Protein 1K96 (pdb70)

Secondary structure (DSSP, 8-state):
--HHHHHHHHHHHHHHHHHTSSSSTTSB-HHHHHHHHHHH-HHHHH--HHHHHHHHHHH-TT-SS-B-HHHHHHHHHHHHHHHHHHTT-

Solvent-accessible surface area: 6162 Å² total; per-residue (Å²): 115,82,113,133,76,104,45,87,36,120,70,56,60,51,1,77,115,2,0,29,118,85,78,78,137,124,20,1,22,59,146,4,2,64,52,4,0,64,147,57,47,100,80,0,79,136,35,134,91,59,79,0,50,139,48,12,86,90,17,1,143,91,118,78,108,49,3,52,71,115,5,3,68,70,9,31,34,46,36,60,129,113,152,86,102,66,148,136,119

Structure (mmCIF, N/CA/C/O backbone):
data_1K96
#
_entry.id   1K96
#
_cell.length_a   45.180
_cell.length_b   39.230
_cell.length_c   48.110
_cell.angle_alpha   90.00
_cell.angle_beta   110.44
_cell.angle_gamma   90.00
#
_symmetry.space_group_name_H-M   'C 1 2 1'
#
loop_
_entity.id
_entity.type
_entity.pdbx_description
1 polymer S100A6
2 non-polymer 'CALCIUM ION'
3 non-polymer BETA-MERCAPTOETHANOL
4 water water
#
loop_
_atom_site.group_PDB
_atom_site.id
_atom_site.type_symbol
_atom_site.label_atom_id
_atom_site.label_alt_id
_atom_site.label_comp_id
_atom_site.label_asym_id
_atom_site.label_entity_id
_atom_site.label_seq_id
_atom_site.pdbx_PDB_ins_code
_atom_site.Cartn_x
_atom_site.Cartn_y
_atom_site.Cartn_z
_atom_site.occupancy
_atom_site.B_iso_or_equiv
_atom_site.auth_seq_id
_atom_site.auth_comp_id
_atom_site.auth_asym_id
_atom_site.auth_atom_id
_atom_site.pdbx_PDB_model_num
ATOM 1 N N . ALA A 1 2 ? 11.515 -11.010 3.038 1.00 25.68 2 ALA A N 1
ATOM 2 C CA . ALA A 1 2 ? 10.648 -12.218 3.010 1.00 23.63 2 ALA A CA 1
ATOM 3 C C . ALA A 1 2 ? 9.696 -12.219 4.196 1.00 23.28 2 ALA A C 1
ATOM 4 O O . ALA A 1 2 ? 8.905 -13.147 4.368 1.00 23.50 2 ALA A O 1
ATOM 6 N N . CYS A 1 3 ? 9.783 -11.177 5.016 1.00 21.70 3 CYS A N 1
ATOM 7 C CA . CYS A 1 3 ? 8.910 -11.045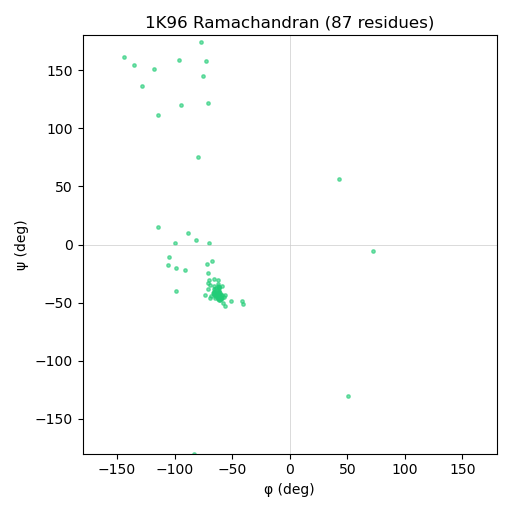 6.172 1.00 20.63 3 CYS A CA 1
ATOM 8 C C . CYS A 1 3 ? 7.519 -10.680 5.638 1.00 19.07 3 CYS A C 1
ATOM 9 O O . CYS A 1 3 ? 7.393 -10.166 4.528 1.00 17.55 3 CYS A O 1
ATOM 12 N N . PRO A 1 4 ? 6.460 -10.948 6.419 1.00 18.17 4 PRO A N 1
ATOM 13 C CA . PRO A 1 4 ? 5.062 -10.681 6.063 1.00 17.35 4 PRO A CA 1
ATOM 14 C C . PRO A 1 4 ? 4.707 -9.382 5.335 1.00 17.18 4 PRO A C 1
ATOM 15 O O . PRO A 1 4 ? 4.027 -9.415 4.308 1.00 16.86 4 PRO A O 1
ATOM 19 N N . LEU A 1 5 ? 5.147 -8.244 5.858 1.00 15.99 5 LEU A N 1
ATOM 20 C CA . LEU A 1 5 ? 4.828 -6.977 5.209 1.00 16.59 5 LEU A CA 1
ATOM 21 C C . LEU A 1 5 ? 5.604 -6.844 3.902 1.00 16.16 5 LEU A C 1
ATOM 22 O O . LEU A 1 5 ? 5.115 -6.269 2.933 1.00 14.23 5 LEU A O 1
ATOM 27 N N . ASP A 1 6 ? 6.811 -7.393 3.865 1.00 16.10 6 ASP A N 1
ATOM 28 C CA . ASP A 1 6 ? 7.611 -7.318 2.649 1.00 16.66 6 ASP A CA 1
ATOM 29 C C . ASP A 1 6 ? 6.938 -8.114 1.535 1.00 16.36 6 ASP A C 1
ATOM 30 O O . ASP A 1 6 ? 6.942 -7.702 0.373 1.00 14.94 6 ASP A O 1
ATOM 35 N N . GLN A 1 7 ? 6.353 -9.254 1.895 1.00 15.12 7 GLN A N 1
ATOM 36 C CA . GLN A 1 7 ? 5.682 -10.094 0.915 1.00 17.12 7 GLN A CA 1
ATOM 37 C C . GLN A 1 7 ? 4.446 -9.401 0.352 1.00 15.09 7 GLN A C 1
ATOM 38 O O . GLN A 1 7 ? 4.189 -9.461 -0.849 1.00 14.55 7 GLN A O 1
ATOM 44 N N . ALA A 1 8 ? 3.686 -8.737 1.222 1.00 14.03 8 ALA A N 1
ATOM 45 C CA . ALA A 1 8 ? 2.489 -8.020 0.798 1.00 14.29 8 ALA A CA 1
ATOM 46 C C . ALA A 1 8 ? 2.906 -6.921 -0.176 1.00 12.18 8 ALA A C 1
ATOM 47 O O . ALA A 1 8 ? 2.299 -6.750 -1.234 1.00 11.98 8 ALA A O 1
ATOM 49 N N . ILE A 1 9 ? 3.941 -6.175 0.190 1.00 12.54 9 ILE A N 1
ATOM 50 C CA . ILE A 1 9 ? 4.447 -5.106 -0.664 1.00 12.78 9 ILE A CA 1
ATOM 51 C C . ILE A 1 9 ? 4.952 -5.693 -1.978 1.00 12.38 9 ILE A C 1
ATOM 52 O O . ILE A 1 9 ? 4.749 -5.116 -3.046 1.00 12.3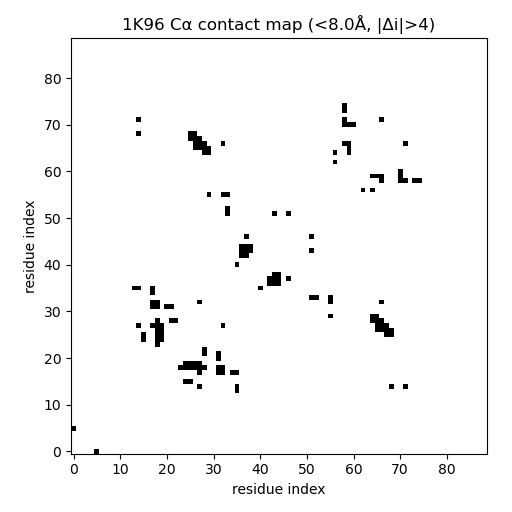2 9 ILE A O 1
ATOM 59 N N . GLY A 1 10 ? 5.609 -6.847 -1.897 1.00 12.16 10 GLY A N 1
ATOM 60 C CA . GLY A 1 10 ? 6.120 -7.489 -3.092 1.00 12.21 10 GLY A CA 1
ATOM 61 C C . GLY A 1 10 ? 5.010 -7.847 -4.064 1.00 12.62 10 GLY A C 1
ATOM 62 O O . GLY A 1 10 ? 5.189 -7.753 -5.277 1.00 11.27 10 GLY A O 1
ATOM 63 N N . LEU A 1 11 ? 3.863 -8.260 -3.529 1.00 11.85 11 LEU A N 1
ATOM 64 C CA . LEU A 1 11 ? 2.713 -8.623 -4.355 1.00 12.53 11 LEU A CA 1
ATOM 65 C C . LEU A 1 11 ? 2.206 -7.388 -5.095 1.00 13.08 11 LEU A C 1
ATOM 66 O O . LEU A 1 11 ? 1.903 -7.449 -6.287 1.00 13.51 11 LEU A O 1
ATOM 71 N N . LEU A 1 12 ? 2.115 -6.269 -4.378 1.00 11.93 12 LEU A N 1
ATOM 72 C CA . LEU A 1 12 ? 1.652 -5.009 -4.963 1.00 14.16 12 LEU A CA 1
ATOM 73 C C . LEU A 1 12 ? 2.556 -4.601 -6.120 1.00 11.34 12 LEU A C 1
ATOM 74 O O . LEU A 1 12 ? 2.089 -4.166 -7.178 1.00 11.84 12 LEU A O 1
ATOM 79 N N . VAL A 1 13 ? 3.860 -4.745 -5.915 1.00 10.42 13 VAL A N 1
ATOM 80 C CA . VAL A 1 13 ? 4.830 -4.381 -6.933 1.00 11.04 13 VAL A CA 1
ATOM 81 C C . VAL A 1 13 ? 4.757 -5.316 -8.134 1.00 10.81 13 VAL A C 1
ATOM 82 O O . VAL A 1 13 ? 4.770 -4.861 -9.276 1.00 10.50 13 VAL A O 1
ATOM 86 N N . ALA A 1 14 ? 4.656 -6.618 -7.880 1.00 11.52 14 ALA A N 1
ATOM 87 C CA . ALA A 1 14 ? 4.581 -7.593 -8.962 1.00 11.60 14 ALA A CA 1
ATOM 88 C C . ALA A 1 14 ? 3.348 -7.378 -9.846 1.00 11.90 14 ALA A C 1
ATOM 89 O O . ALA A 1 14 ? 3.434 -7.489 -11.070 1.00 12.25 14 ALA A O 1
ATOM 91 N N . ILE A 1 15 ? 2.208 -7.067 -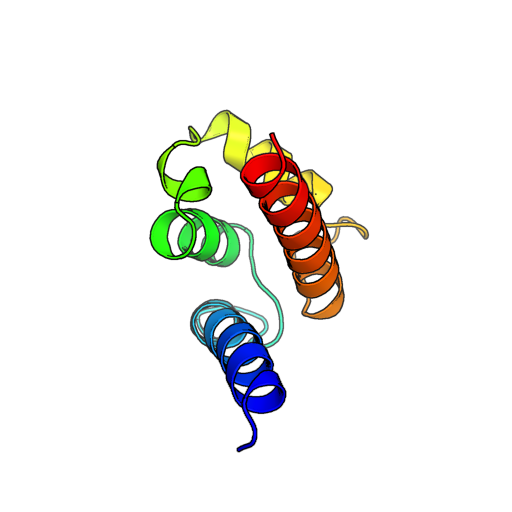9.232 1.00 12.32 15 ILE A N 1
ATOM 92 C CA . ILE A 1 15 ? 0.979 -6.841 -9.993 1.00 11.86 15 ILE A CA 1
ATOM 93 C C . ILE A 1 15 ? 1.132 -5.637 -10.925 1.00 11.46 15 ILE A C 1
ATOM 94 O O . ILE A 1 15 ? 0.701 -5.679 -12.077 1.00 11.06 15 ILE A O 1
ATOM 99 N N . PHE A 1 16 ? 1.747 -4.565 -10.431 1.00 9.88 16 PHE A N 1
ATOM 100 C CA . PHE A 1 16 ? 1.960 -3.381 -11.257 1.00 9.16 16 PHE A CA 1
ATOM 101 C C . PHE A 1 16 ? 2.721 -3.727 -12.538 1.00 9.57 16 PHE A C 1
ATOM 102 O O . PHE A 1 16 ? 2.276 -3.410 -13.641 1.00 10.22 16 PHE A O 1
ATOM 110 N N . HIS A 1 17 ? 3.861 -4.394 -12.385 1.00 9.81 17 HIS A N 1
ATOM 111 C CA . HIS A 1 17 ? 4.702 -4.729 -13.524 1.00 9.59 17 HIS A CA 1
ATOM 112 C C . HIS A 1 17 ? 4.142 -5.792 -14.441 1.00 10.37 17 HIS A C 1
ATOM 113 O O . HIS A 1 17 ? 4.488 -5.840 -15.620 1.00 12.23 17 HIS A O 1
ATOM 120 N N . LYS A 1 18 ? 3.268 -6.632 -13.903 1.00 9.93 18 LYS A N 1
ATOM 121 C CA . LYS A 1 18 ? 2.624 -7.670 -14.695 1.00 11.05 18 LYS A CA 1
ATOM 122 C C . LYS A 1 18 ? 1.870 -6.988 -15.834 1.00 10.48 18 LYS A C 1
ATOM 123 O O . LYS A 1 18 ? 1.801 -7.506 -16.948 1.00 12.46 18 LYS A O 1
ATOM 129 N N . TYR A 1 19 ? 1.315 -5.813 -15.551 1.00 10.86 19 TYR A N 1
ATOM 130 C CA . TYR A 1 19 ? 0.569 -5.075 -16.556 1.00 8.91 19 TYR A CA 1
ATOM 131 C C . TYR A 1 19 ? 1.351 -3.963 -17.239 1.00 10.48 19 TYR A C 1
ATOM 132 O O . TYR A 1 19 ? 1.231 -3.776 -18.448 1.00 11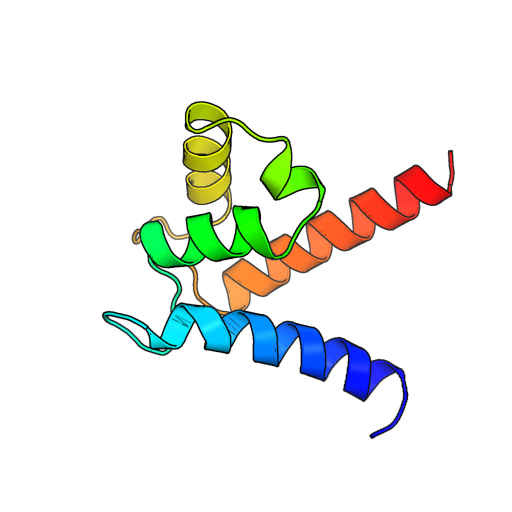.06 19 TYR A O 1
ATOM 141 N N . SER A 1 20 ? 2.157 -3.233 -16.473 1.00 10.24 20 SER A N 1
ATOM 142 C CA . SER A 1 20 ? 2.910 -2.113 -17.028 1.00 9.83 20 SER A CA 1
ATOM 143 C C . SER A 1 20 ? 3.917 -2.504 -18.100 1.00 10.54 20 SER A C 1
ATOM 144 O O . SER A 1 20 ? 4.182 -1.730 -19.021 1.00 10.44 20 SER A O 1
ATOM 147 N N . GLY A 1 21 ? 4.465 -3.708 -17.991 1.00 10.41 21 GLY A N 1
ATOM 148 C CA . GLY A 1 21 ? 5.461 -4.134 -18.957 1.00 11.32 21 GLY A CA 1
ATOM 149 C C . GLY A 1 21 ? 4.948 -4.671 -20.275 1.00 11.95 21 GLY A C 1
ATOM 150 O O . GLY A 1 21 ? 5.745 -5.093 -21.113 1.00 13.92 21 GLY A O 1
ATOM 151 N N . ARG A 1 22 ? 3.635 -4.647 -20.478 1.00 11.98 22 ARG A N 1
ATOM 152 C CA . ARG A 1 22 ? 3.049 -5.175 -21.707 1.00 13.22 22 ARG A CA 1
ATOM 153 C C . ARG A 1 22 ? 3.256 -4.310 -22.940 1.00 13.45 22 ARG A C 1
ATOM 154 O O . ARG A 1 22 ? 3.593 -4.816 -24.019 1.00 15.18 22 ARG A O 1
ATOM 162 N N . GLU A 1 23 ? 3.076 -3.006 -22.781 1.00 13.73 23 GLU A N 1
ATOM 163 C CA . GLU A 1 23 ? 3.192 -2.086 -23.903 1.00 14.52 23 GLU A CA 1
ATOM 164 C C . GLU A 1 23 ? 3.814 -0.740 -23.554 1.00 13.86 23 GLU A C 1
ATOM 165 O O . GLU A 1 23 ? 3.863 -0.344 -22.389 1.00 13.89 23 GLU A O 1
ATOM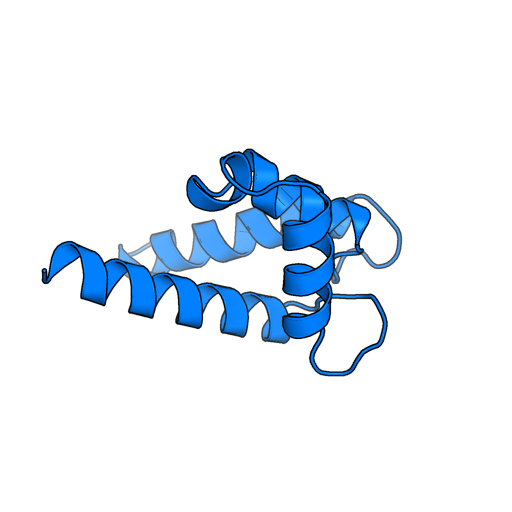 171 N N . GLY A 1 24 ? 4.282 -0.039 -24.585 1.00 13.62 24 GLY A N 1
ATOM 172 C CA . GLY A 1 24 ? 4.880 1.270 -24.398 1.00 13.60 24 GLY A CA 1
ATOM 173 C C . GLY A 1 24 ? 5.948 1.290 -23.327 1.00 13.18 24 GLY A C 1
ATOM 174 O O . GLY A 1 24 ? 6.858 0.469 -23.335 1.00 12.69 24 GLY A O 1
ATOM 175 N N . ASP A 1 25 ? 5.846 2.241 -22.408 1.00 13.28 25 ASP A N 1
ATOM 176 C CA . ASP A 1 25 ? 6.807 2.336 -21.318 1.00 12.76 25 ASP A CA 1
ATOM 177 C C . ASP A 1 25 ? 6.552 1.155 -20.380 1.00 12.38 25 ASP A C 1
ATOM 178 O O . ASP A 1 25 ? 5.447 0.995 -19.863 1.00 12.80 25 ASP A O 1
ATOM 183 N N . LYS A 1 26 ? 7.565 0.321 -20.175 1.00 11.64 26 LYS A N 1
ATOM 184 C CA . LYS A 1 26 ? 7.420 -0.832 -19.297 1.00 11.42 26 LYS A CA 1
ATOM 185 C C . LYS A 1 26 ? 7.245 -0.430 -17.838 1.00 11.89 26 LYS A C 1
ATOM 186 O O . LYS A 1 26 ? 6.848 -1.251 -17.014 1.00 12.13 26 LYS A O 1
ATOM 192 N N . HIS A 1 27 ? 7.530 0.833 -17.526 1.00 13.27 27 HIS A N 1
ATOM 193 C CA . HIS A 1 27 ? 7.411 1.329 -16.157 1.00 14.20 27 HIS A CA 1
ATOM 194 C C . HIS A 1 27 ? 6.144 2.107 -15.842 1.00 14.26 27 HIS A C 1
ATOM 195 O O . HIS A 1 27 ? 5.981 2.589 -14.724 1.00 15.47 27 HIS A O 1
ATOM 202 N N . THR A 1 28 ? 5.250 2.245 -16.814 1.00 12.20 28 THR A N 1
ATOM 203 C CA . THR A 1 28 ? 4.000 2.943 -16.554 1.00 11.82 28 THR A CA 1
ATOM 204 C C . THR A 1 28 ? 2.833 2.174 -17.147 1.00 11.30 28 THR A C 1
ATOM 205 O O . THR A 1 28 ? 2.996 1.386 -18.089 1.00 11.85 28 THR A O 1
ATOM 209 N N . LEU A 1 29 ? 1.662 2.394 -16.562 1.00 11.70 29 LEU A N 1
ATOM 210 C CA . LEU A 1 29 ? 0.434 1.751 -16.995 1.00 11.52 29 LEU A CA 1
ATOM 211 C C . LEU A 1 29 ? -0.325 2.637 -17.967 1.00 12.34 29 LEU A C 1
ATOM 212 O O . LEU A 1 29 ? -0.687 3.762 -17.634 1.00 12.77 29 LEU A O 1
ATOM 217 N N . SER A 1 30 ? -0.541 2.133 -19.175 1.00 12.73 30 SER A N 1
ATOM 218 C CA . SER A 1 30 ? -1.304 2.876 -20.167 1.00 12.69 30 SER A CA 1
ATOM 219 C C . SER A 1 30 ? -2.768 2.708 -19.761 1.00 13.59 30 SER A C 1
ATOM 220 O O . SER A 1 30 ? -3.078 1.955 -18.839 1.00 13.55 30 SER A O 1
ATOM 223 N N . LYS A 1 31 ? -3.669 3.401 -20.449 1.00 14.94 31 LYS A N 1
ATOM 224 C CA . LYS A 1 31 ? -5.091 3.278 -20.150 1.00 15.58 31 LYS A CA 1
ATOM 225 C C . LYS A 1 31 ? -5.524 1.819 -20.268 1.00 14.26 31 LYS A C 1
ATOM 226 O O . LYS A 1 31 ? -6.235 1.297 -19.412 1.00 13.88 31 LYS A O 1
ATOM 232 N N . LYS A 1 32 ? -5.081 1.168 -21.338 1.00 14.45 32 LYS A N 1
ATOM 233 C CA . LYS A 1 32 ? -5.413 -0.230 -21.585 1.00 14.66 32 LYS A CA 1
ATOM 234 C C . LYS A 1 32 ? -4.897 -1.160 -20.491 1.00 13.88 32 LYS A C 1
ATOM 235 O O . LYS A 1 32 ? -5.627 -2.022 -20.001 1.00 13.83 32 LYS A O 1
ATOM 245 N N . GLU A 1 33 ? -3.633 -0.983 -20.122 1.00 13.36 33 GLU A N 1
ATOM 246 C CA . GLU A 1 33 ? -3.013 -1.818 -19.096 1.00 12.31 33 GLU A CA 1
ATOM 247 C C . GLU A 1 33 ? -3.666 -1.598 -17.738 1.00 11.04 33 GLU A C 1
ATOM 248 O O . GLU A 1 33 ? -3.921 -2.548 -17.002 1.00 10.72 33 GLU A O 1
ATOM 254 N N . LEU A 1 34 ? -3.938 -0.339 -17.415 1.00 10.55 34 LEU A N 1
ATOM 255 C CA . LEU A 1 34 ? -4.556 0.002 -16.142 1.00 10.38 34 LEU A CA 1
ATOM 256 C C . LEU A 1 34 ? -5.976 -0.545 -16.050 1.00 11.14 34 LEU A C 1
ATOM 257 O O . LEU A 1 34 ? -6.381 -1.055 -15.009 1.00 11.55 34 LEU A O 1
ATOM 262 N N . LYS A 1 35 ? -6.729 -0.452 -17.144 1.00 10.90 35 LYS A N 1
ATOM 263 C CA . LYS A 1 35 ? -8.093 -0.953 -17.135 1.00 12.04 35 LYS A CA 1
ATOM 264 C C . LYS A 1 35 ? -8.109 -2.457 -16.888 1.00 11.75 35 LYS A C 1
ATOM 265 O O . LYS A 1 35 ? -8.932 -2.957 -16.124 1.00 12.74 35 LYS A O 1
ATOM 271 N N . GLU A 1 36 ? -7.193 -3.176 -17.533 1.00 13.11 36 GLU A N 1
ATOM 272 C CA . GLU A 1 36 ? -7.118 -4.624 -17.363 1.00 13.10 36 GLU A CA 1
ATOM 273 C C . GLU A 1 36 ? -6.755 -4.969 -15.918 1.00 11.82 36 GLU A C 1
ATOM 274 O O . GLU A 1 36 ? -7.321 -5.882 -15.326 1.00 12.73 36 GLU A O 1
ATOM 280 N N . LEU A 1 37 ? -5.808 -4.226 -15.354 1.00 12.16 37 LEU A N 1
ATOM 281 C CA . LEU A 1 37 ? -5.384 -4.457 -13.978 1.00 10.67 37 LEU A CA 1
ATOM 282 C C . LEU A 1 37 ? -6.566 -4.272 -13.033 1.00 11.61 37 LEU A C 1
ATOM 283 O O . LEU A 1 37 ? -6.813 -5.099 -12.155 1.00 11.15 37 LEU A O 1
ATOM 288 N N . ILE A 1 38 ? -7.295 -3.178 -13.219 1.00 10.11 38 ILE A N 1
ATOM 289 C CA . ILE A 1 38 ? -8.451 -2.890 -12.383 1.00 11.19 38 ILE A CA 1
ATOM 290 C C . ILE A 1 38 ? -9.522 -3.973 -12.510 1.00 12.39 38 ILE A C 1
ATOM 291 O O . ILE A 1 38 ? -10.060 -4.447 -11.510 1.00 13.40 38 ILE A O 1
ATOM 296 N N . GLN A 1 39 ? -9.820 -4.378 -13.738 1.00 14.12 39 GLN A N 1
ATOM 297 C CA . GLN A 1 39 ? -10.849 -5.387 -13.944 1.00 15.51 39 GLN A CA 1
ATOM 298 C C . GLN A 1 39 ? -10.507 -6.797 -13.476 1.00 15.67 39 GLN A C 1
ATOM 299 O O . GLN A 1 39 ? -11.379 -7.514 -12.991 1.00 16.74 39 GLN A O 1
ATOM 305 N N . LYS A 1 40 ? -9.244 -7.191 -13.601 1.00 14.54 40 LYS A N 1
ATOM 306 C CA . LYS A 1 40 ? -8.843 -8.539 -13.216 1.00 14.85 40 LYS A CA 1
ATOM 307 C C . LYS A 1 40 ? -8.205 -8.717 -11.843 1.00 15.19 40 LYS A C 1
ATOM 308 O O . LYS A 1 40 ? -8.198 -9.822 -11.303 1.00 16.04 40 LYS A O 1
ATOM 314 N N . GLU A 1 41 ? -7.679 -7.645 -11.266 1.00 13.72 41 GLU A N 1
ATOM 315 C CA . GLU A 1 41 ? -7.006 -7.767 -9.977 1.00 12.80 41 GLU A CA 1
ATOM 316 C C . GLU A 1 41 ? -7.772 -7.246 -8.763 1.00 13.13 41 GLU A C 1
ATOM 317 O O . GLU A 1 41 ? -7.368 -7.483 -7.625 1.00 13.24 41 GLU A O 1
ATOM 323 N N . LEU A 1 42 ? -8.870 -6.539 -8.998 1.00 14.23 42 LEU A N 1
ATOM 324 C CA . LEU A 1 42 ? -9.651 -5.981 -7.902 1.00 15.32 42 LEU A CA 1
ATOM 325 C C . LEU A 1 42 ? -11.120 -6.350 -8.004 1.00 15.13 42 LEU A C 1
ATOM 326 O O . LEU A 1 42 ? -11.706 -6.289 -9.083 1.00 16.74 42 LEU A O 1
ATOM 331 N N . THR A 1 43 ? -11.709 -6.723 -6.873 1.00 16.25 43 THR A N 1
ATOM 332 C CA . THR A 1 43 ? -13.121 -7.078 -6.831 1.00 18.81 43 THR A CA 1
ATOM 333 C C . THR A 1 43 ? -13.996 -5.917 -7.303 1.00 20.70 43 THR A C 1
ATOM 334 O O . THR A 1 43 ? -14.906 -6.107 -8.106 1.00 21.07 43 THR A O 1
ATOM 338 N N . ILE A 1 44 ? -13.721 -4.713 -6.810 1.00 23.19 44 ILE A N 1
ATOM 339 C CA . ILE A 1 44 ? -14.513 -3.554 -7.207 1.00 25.92 44 ILE A CA 1
ATOM 340 C C . ILE A 1 44 ? -14.320 -3.257 -8.689 1.00 26.74 44 ILE A C 1
ATOM 341 O O . ILE A 1 44 ? -15.222 -2.750 -9.356 1.00 27.15 44 ILE A O 1
ATOM 346 N N . GLY A 1 45 ? -13.141 -3.585 -9.205 1.00 26.85 45 GLY A N 1
ATOM 347 C CA . GLY A 1 45 ? -12.866 -3.345 -10.607 1.00 27.10 45 GLY A CA 1
ATOM 348 C C . GLY A 1 45 ? -13.812 -4.126 -11.494 1.00 27.37 45 GLY A C 1
ATOM 349 O O . GLY A 1 45 ? -14.254 -3.634 -12.531 1.00 25.96 45 GLY A O 1
ATOM 350 N N . SER A 1 46 ? -14.129 -5.347 -11.074 1.00 28.79 46 SER A N 1
ATOM 351 C CA . SER A 1 46 ? -15.024 -6.214 -11.829 1.00 29.23 46 SER A CA 1
ATOM 352 C C . SER A 1 46 ? -16.477 -5.749 -11.761 1.00 29.76 46 SER A C 1
ATOM 353 O O . SER A 1 46 ? -17.304 -6.163 -12.570 1.00 31.06 46 SER A O 1
ATOM 356 N N . LYS A 1 47 ? -16.783 -4.887 -10.796 1.00 29.33 47 LYS A N 1
ATOM 357 C CA . LYS A 1 47 ? -18.139 -4.372 -10.630 1.00 28.84 47 LYS A CA 1
ATOM 358 C C . LYS A 1 47 ? -18.362 -3.081 -11.411 1.00 28.26 47 LYS A C 1
ATOM 359 O O . LYS A 1 47 ? -19.497 -2.728 -11.729 1.00 29.56 47 LYS A O 1
ATOM 365 N N . LEU A 1 48 ? -17.275 -2.382 -11.721 1.00 27.16 48 LEU A N 1
ATOM 366 C CA . LEU A 1 48 ? -17.353 -1.117 -12.442 1.00 25.44 48 LEU A CA 1
ATOM 367 C C . LEU A 1 48 ? -17.650 -1.268 -13.929 1.00 26.36 48 LEU A C 1
ATOM 368 O O . LEU A 1 48 ? -17.209 -2.220 -14.572 1.00 26.34 48 LEU A O 1
ATOM 373 N N . GLN A 1 49 ? -18.400 -0.316 -14.470 1.00 26.64 49 GLN A N 1
ATOM 374 C CA . GLN A 1 49 ? -18.729 -0.330 -15.888 1.00 27.29 49 GLN A CA 1
ATOM 375 C C . GLN A 1 49 ? -17.737 0.576 -16.619 1.00 25.99 49 GLN A C 1
ATOM 376 O O . GLN A 1 49 ? -17.104 1.434 -16.001 1.00 25.26 49 GLN A O 1
ATOM 382 N N . ASP A 1 50 ? -17.587 0.373 -17.926 1.00 24.53 50 ASP A N 1
ATOM 383 C CA . ASP A 1 50 ? -16.636 1.146 -18.723 1.00 23.07 50 ASP A CA 1
ATOM 384 C C . ASP A 1 50 ? -16.545 2.637 -18.430 1.00 21.87 50 ASP A C 1
ATOM 385 O O . ASP A 1 50 ? -15.447 3.179 -18.283 1.00 20.87 50 ASP A O 1
ATOM 390 N N . ALA A 1 51 ? -17.692 3.303 -18.356 1.00 21.18 51 ALA A N 1
ATOM 391 C CA . ALA A 1 51 ? -17.724 4.736 -18.090 1.00 21.13 51 ALA A CA 1
ATOM 392 C C . A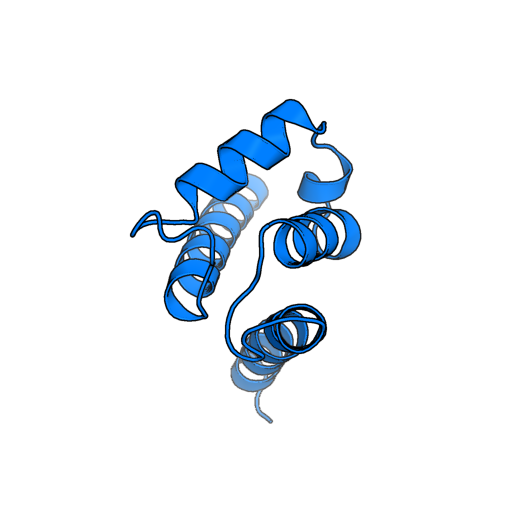LA A 1 51 ? -17.077 5.083 -16.752 1.00 19.59 51 ALA A C 1
ATOM 393 O O . ALA A 1 51 ? -16.286 6.021 -16.661 1.00 19.37 51 ALA A O 1
ATOM 395 N N . GLU A 1 52 ? -17.419 4.321 -15.718 1.00 19.44 52 GLU A N 1
ATOM 396 C CA . GLU A 1 52 ? -16.865 4.543 -14.387 1.00 19.12 52 GLU A CA 1
ATOM 397 C C . GLU A 1 52 ? -15.356 4.314 -14.357 1.00 17.92 52 GLU A C 1
ATOM 398 O O . GLU A 1 52 ? -14.623 5.071 -13.725 1.00 17.05 52 GLU A O 1
ATOM 404 N N . ILE A 1 53 ? -14.893 3.265 -15.032 1.00 17.20 53 ILE A N 1
ATOM 405 C CA . ILE A 1 53 ? -13.462 2.968 -15.061 1.00 16.14 53 ILE A CA 1
ATOM 406 C C . ILE A 1 53 ? -12.697 4.091 -15.751 1.00 15.13 53 ILE A C 1
ATOM 407 O O . ILE A 1 53 ? -11.647 4.531 -15.280 1.00 15.86 53 ILE A O 1
ATOM 412 N N . ALA A 1 54 ? -13.231 4.565 -16.871 1.00 15.84 54 ALA A N 1
ATOM 413 C CA . ALA A 1 54 ? -12.578 5.635 -17.607 1.00 16.75 54 ALA A CA 1
ATOM 414 C C . ALA A 1 54 ? -12.362 6.855 -16.717 1.00 17.63 54 ALA A C 1
ATOM 415 O O . ALA A 1 54 ? -11.293 7.461 -16.735 1.00 16.50 54 ALA A O 1
ATOM 417 N N . ARG A 1 55 ? -13.372 7.216 -15.933 1.00 18.11 55 ARG A N 1
ATOM 418 C CA . ARG A 1 55 ? -13.226 8.371 -15.057 1.00 18.65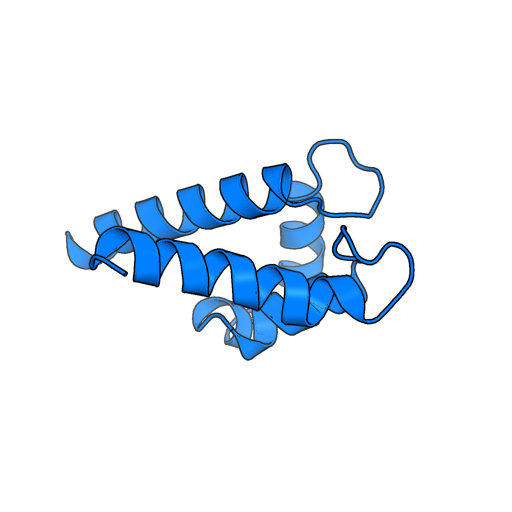 55 ARG A CA 1
ATOM 419 C C . ARG A 1 55 ? -12.269 8.092 -13.901 1.00 17.80 55 ARG A C 1
ATOM 420 O O . ARG A 1 55 ? -11.494 8.961 -13.509 1.00 18.21 55 ARG A O 1
ATOM 428 N N . LEU A 1 56 ? -12.314 6.879 -13.363 1.00 17.92 56 LEU A N 1
ATOM 429 C CA . LEU A 1 56 ? -11.415 6.514 -12.273 1.00 17.04 56 LEU A CA 1
ATOM 430 C C . LEU A 1 56 ? -9.969 6.617 -12.750 1.00 16.79 56 LEU A C 1
ATOM 431 O O . LEU A 1 56 ? -9.110 7.151 -12.048 1.00 16.84 56 LEU A O 1
ATOM 436 N N . MET A 1 57 ? -9.697 6.120 -13.953 1.00 16.25 57 MET A N 1
ATOM 437 C CA . MET A 1 57 ? -8.339 6.171 -14.473 1.00 15.99 57 MET A CA 1
ATOM 438 C C . MET A 1 57 ? -7.843 7.603 -14.646 1.00 15.94 57 MET A C 1
ATOM 439 O O . MET A 1 57 ? -6.659 7.883 -14.462 1.00 15.86 57 MET A O 1
ATOM 444 N N . GLU A 1 58 ? -8.749 8.516 -14.992 1.00 17.61 58 GLU A N 1
ATOM 445 C CA . GLU A 1 58 ? -8.368 9.915 -15.150 1.00 19.05 58 GLU A CA 1
ATOM 446 C C . GLU A 1 58 ? -7.922 10.474 -13.801 1.00 17.32 58 GLU A C 1
ATOM 447 O O . GLU A 1 58 ? -6.897 11.147 -13.706 1.00 18.21 58 GLU A O 1
ATOM 453 N N . ASP A 1 59 ? -8.703 10.189 -12.761 1.00 18.21 59 ASP A N 1
ATOM 454 C CA . ASP A 1 59 ? -8.379 10.667 -11.422 1.00 18.84 59 ASP A CA 1
ATOM 455 C C . ASP A 1 59 ? -7.048 10.110 -10.926 1.00 19.12 59 ASP A C 1
ATOM 456 O O . ASP A 1 59 ? -6.302 10.798 -10.231 1.00 20.03 59 ASP A O 1
ATOM 461 N N . LEU A 1 60 ? -6.748 8.865 -11.281 1.00 16.68 60 LEU A N 1
ATOM 462 C CA . LEU A 1 60 ? -5.493 8.258 -10.853 1.00 17.22 60 LEU A CA 1
ATOM 463 C C . LEU A 1 60 ? -4.314 8.893 -11.575 1.00 16.38 60 LEU A C 1
ATOM 464 O O . LEU A 1 60 ? -3.214 8.978 -11.035 1.00 17.15 60 LEU A O 1
ATOM 469 N N . ASP A 1 61 ? -4.552 9.342 -12.802 1.00 17.15 61 ASP A N 1
ATOM 470 C CA . ASP A 1 61 ? -3.515 9.981 -13.601 1.00 16.82 61 ASP A CA 1
ATOM 471 C C . ASP A 1 61 ? -3.360 11.428 -13.132 1.00 19.57 61 ASP A C 1
ATOM 472 O O . ASP A 1 61 ? -3.803 12.364 -13.797 1.00 20.07 61 ASP A O 1
ATOM 477 N N . ARG A 1 62 ? -2.718 11.590 -11.978 1.00 19.41 62 ARG A N 1
ATOM 478 C CA . ARG A 1 62 ? -2.510 12.896 -11.363 1.00 22.18 62 ARG A CA 1
ATOM 479 C C . ARG A 1 62 ? -1.904 13.969 -12.262 1.00 22.04 62 ARG A C 1
ATOM 480 O O . ARG A 1 62 ? -2.409 15.092 -12.310 1.00 23.61 62 ARG A O 1
ATOM 488 N N . ASN A 1 63 ? -0.823 13.642 -12.963 1.00 22.41 63 ASN A N 1
ATOM 489 C CA . ASN A 1 63 ? -0.187 14.624 -13.834 1.00 22.61 63 ASN A CA 1
ATOM 490 C C . ASN A 1 63 ? -0.774 14.645 -15.242 1.00 22.79 63 ASN A C 1
ATOM 491 O O . ASN A 1 63 ? -0.234 15.289 -16.140 1.00 24.16 63 ASN A O 1
ATOM 496 N N . LYS A 1 64 ? -1.885 13.938 -15.420 1.00 23.72 64 LYS A N 1
ATOM 497 C CA . LYS A 1 64 ? -2.580 13.875 -16.702 1.00 23.40 64 LYS A CA 1
ATOM 498 C C . LYS A 1 64 ? -1.685 13.703 -17.928 1.00 23.70 64 LYS A C 1
ATOM 499 O O . LYS A 1 64 ? -1.727 14.512 -18.860 1.00 25.70 64 LYS A O 1
ATOM 505 N N . ASP A 1 65 ? -0.879 12.646 -17.930 1.00 22.18 65 ASP A N 1
ATOM 506 C CA . ASP A 1 65 ? -0.004 12.364 -19.061 1.00 21.20 65 ASP A CA 1
ATOM 507 C C . ASP A 1 65 ? -0.449 11.058 -19.723 1.00 20.21 65 ASP A C 1
ATOM 508 O O . ASP A 1 65 ? 0.284 10.462 -20.518 1.00 20.68 65 ASP A O 1
ATOM 513 N N . GLN A 1 66 ? -1.664 10.634 -19.377 1.00 19.73 66 GLN A N 1
ATOM 514 C CA . GLN A 1 66 ? -2.294 9.421 -19.902 1.00 19.13 66 GLN A CA 1
ATOM 515 C C . GLN A 1 66 ? -1.711 8.112 -19.373 1.00 18.28 66 GLN A C 1
ATOM 516 O O . GLN A 1 66 ? -2.233 7.039 -19.663 1.00 19.52 66 GLN A O 1
ATOM 522 N N . GLU A 1 67 ? -0.636 8.205 -18.597 1.00 17.56 67 GLU A N 1
ATOM 523 C CA . GLU A 1 67 ? 0.019 7.025 -18.037 1.00 17.07 67 GLU A CA 1
ATOM 524 C C . GLU A 1 67 ? -0.037 7.073 -16.516 1.00 16.10 67 GLU A C 1
ATOM 525 O O . GLU A 1 67 ? -0.084 8.149 -15.925 1.00 16.98 67 GLU A O 1
ATOM 531 N N . VAL A 1 68 ? -0.047 5.906 -15.883 1.00 15.04 68 VAL A N 1
ATOM 532 C CA . VAL A 1 68 ? -0.050 5.849 -14.428 1.00 13.87 68 VAL A CA 1
ATOM 533 C C . VAL A 1 68 ? 1.271 5.209 -14.024 1.00 12.93 68 VAL A C 1
ATOM 534 O O . VAL A 1 68 ? 1.519 4.030 -14.300 1.00 11.83 68 VAL A O 1
ATOM 538 N N . ASN A 1 69 ? 2.142 6.002 -13.408 1.00 11.25 69 ASN A N 1
ATOM 539 C CA . ASN A 1 69 ? 3.431 5.485 -12.976 1.00 11.90 69 ASN A CA 1
ATOM 540 C C . ASN A 1 69 ? 3.278 4.787 -11.634 1.00 11.14 69 ASN A C 1
ATOM 541 O O . ASN A 1 69 ? 2.175 4.719 -11.078 1.00 10.91 69 ASN A O 1
ATOM 546 N N . PHE A 1 70 ? 4.378 4.263 -11.109 1.00 11.09 70 PHE A N 1
ATOM 547 C CA . PHE A 1 70 ? 4.294 3.546 -9.851 1.00 11.01 70 PHE A CA 1
ATOM 548 C C . PHE A 1 70 ? 3.809 4.415 -8.705 1.00 12.01 70 PHE A C 1
ATOM 549 O O . PHE A 1 70 ? 3.023 3.966 -7.881 1.00 11.08 70 PHE A O 1
ATOM 557 N N . GLN A 1 71 ? 4.269 5.662 -8.659 1.00 13.47 71 GLN A N 1
ATOM 558 C CA . GLN A 1 71 ? 3.864 6.577 -7.599 1.00 15.30 71 GLN A CA 1
ATOM 559 C C . GLN A 1 71 ? 2.349 6.799 -7.629 1.00 13.23 71 GLN A C 1
ATOM 560 O O . GLN A 1 71 ? 1.684 6.762 -6.589 1.00 13.39 71 GLN A O 1
ATOM 566 N N . GLU A 1 72 ? 1.800 7.016 -8.821 1.00 13.50 72 GLU A N 1
ATOM 567 C CA . GLU A 1 72 ? 0.364 7.231 -8.960 1.00 12.74 72 GLU A CA 1
ATOM 568 C C . GLU A 1 72 ? -0.399 5.959 -8.587 1.00 11.84 72 GLU A C 1
ATOM 569 O O . GLU A 1 72 ? -1.472 6.017 -7.998 1.00 12.22 72 GLU A O 1
ATOM 575 N N . TYR A 1 73 ? 0.176 4.809 -8.923 1.00 10.33 73 TYR A N 1
ATOM 576 C CA . TYR A 1 73 ? -0.423 3.521 -8.594 1.00 10.86 73 TYR A CA 1
ATOM 577 C C . TYR A 1 73 ? -0.446 3.336 -7.068 1.00 11.46 73 TYR A C 1
ATOM 578 O O . TYR A 1 73 ? -1.441 2.870 -6.508 1.00 10.61 73 TYR A O 1
ATOM 587 N N . VAL A 1 74 ? 0.648 3.701 -6.399 1.00 11.99 74 VAL A N 1
ATOM 588 C CA . VAL A 1 74 ? 0.720 3.570 -4.944 1.00 13.23 74 VAL A CA 1
ATOM 589 C C . VAL A 1 74 ? -0.348 4.419 -4.263 1.00 11.89 74 VAL A C 1
ATOM 590 O O . VAL A 1 74 ? -0.921 4.017 -3.247 1.00 14.13 74 VAL A O 1
ATOM 594 N N . THR A 1 75 ? -0.616 5.592 -4.822 1.00 11.64 75 THR A N 1
ATOM 595 C CA . THR A 1 75 ? -1.636 6.478 -4.272 1.00 13.03 75 THR A CA 1
ATOM 596 C C . THR A 1 75 ? -2.981 5.760 -4.360 1.00 12.42 75 THR A C 1
ATOM 597 O O . THR A 1 75 ? -3.785 5.804 -3.432 1.00 13.29 75 THR A O 1
ATOM 601 N N . PHE A 1 76 ? -3.210 5.091 -5.487 1.00 11.84 76 PHE A N 1
ATOM 602 C CA . PHE A 1 76 ? -4.438 4.334 -5.714 1.00 11.96 76 PHE A CA 1
ATOM 603 C C . PHE A 1 76 ? -4.548 3.226 -4.664 1.00 13.16 76 PHE A C 1
ATOM 604 O O . PHE A 1 76 ? -5.601 3.036 -4.058 1.00 13.03 76 PHE A O 1
ATOM 612 N N . LEU A 1 77 ? -3.452 2.505 -4.446 1.00 11.86 77 LEU A N 1
ATOM 613 C CA . LEU A 1 77 ? -3.427 1.423 -3.462 1.00 13.76 77 LEU A CA 1
ATOM 614 C C . LEU A 1 77 ? -3.734 1.944 -2.067 1.00 11.32 77 LEU A C 1
ATOM 615 O O . LEU A 1 77 ? -4.458 1.304 -1.306 1.00 12.38 77 LEU A O 1
ATOM 620 N N . GLY A 1 78 ? -3.160 3.094 -1.732 1.00 12.14 78 GLY A N 1
ATOM 621 C CA . GLY A 1 78 ? -3.389 3.680 -0.426 1.00 12.88 78 GLY A CA 1
ATOM 622 C C . GLY A 1 78 ? -4.865 3.950 -0.227 1.00 13.22 78 GLY A C 1
ATOM 623 O O . GLY A 1 78 ? -5.433 3.616 0.815 1.00 13.29 78 GLY A O 1
ATOM 624 N N . ALA A 1 79 ? -5.489 4.549 -1.234 1.00 12.58 79 ALA A N 1
ATOM 625 C CA . ALA A 1 79 ? -6.910 4.860 -1.166 1.00 12.70 79 ALA A CA 1
ATOM 626 C C . ALA A 1 79 ? -7.729 3.585 -0.986 1.00 12.54 79 ALA A C 1
ATOM 627 O O . ALA A 1 79 ? -8.666 3.548 -0.189 1.00 13.71 79 ALA A O 1
ATOM 629 N N . LEU A 1 80 ? -7.378 2.538 -1.726 1.00 12.14 80 LEU A N 1
ATOM 630 C CA . LEU A 1 80 ? -8.094 1.271 -1.628 1.00 13.04 80 LEU A CA 1
ATOM 631 C C . LEU A 1 80 ? -7.943 0.665 -0.236 1.00 12.49 80 LEU A C 1
ATOM 632 O O . LEU A 1 80 ? -8.878 0.074 0.301 1.00 14.47 80 LEU A O 1
ATOM 637 N N . ALA A 1 81 ? -6.757 0.813 0.344 1.00 11.47 81 ALA A N 1
ATOM 638 C CA . ALA A 1 81 ? -6.493 0.278 1.673 1.00 11.60 81 ALA A CA 1
ATOM 639 C C . ALA A 1 81 ? -7.334 0.999 2.725 1.00 12.14 81 ALA A C 1
ATOM 640 O O . ALA A 1 81 ? -7.856 0.367 3.643 1.00 12.13 81 ALA A O 1
ATOM 642 N N . LEU A 1 82 ? -7.463 2.316 2.588 1.00 11.51 82 LEU A N 1
ATOM 643 C CA . LEU A 1 82 ? -8.257 3.104 3.527 1.00 13.47 82 LEU A CA 1
ATOM 644 C C . LEU A 1 82 ? -9.726 2.701 3.424 1.00 14.87 82 LEU A C 1
ATOM 645 O O . LEU A 1 82 ? -10.414 2.575 4.436 1.00 14.48 82 LEU A O 1
ATOM 650 N N . ILE A 1 83 ? -10.198 2.500 2.196 1.00 14.71 83 ILE A N 1
ATOM 651 C CA . ILE A 1 83 ? -11.581 2.094 1.953 1.00 17.20 83 ILE A CA 1
ATOM 652 C C . ILE A 1 83 ? -11.824 0.728 2.590 1.00 16.78 83 ILE A C 1
ATOM 653 O O . ILE A 1 83 ? -12.830 0.513 3.267 1.00 18.05 83 ILE A O 1
ATOM 658 N N . TYR A 1 84 ? -10.883 -0.185 2.370 1.00 16.46 84 TYR A N 1
ATOM 659 C CA . TYR A 1 84 ? -10.945 -1.544 2.898 1.00 16.53 84 TYR A CA 1
ATOM 660 C C . TYR A 1 84 ? -11.043 -1.524 4.427 1.00 16.01 84 TYR A C 1
ATOM 661 O O . TYR A 1 84 ? -11.918 -2.160 5.023 1.00 15.44 84 TYR A O 1
ATOM 670 N N . ASN A 1 85 ? -10.144 -0.779 5.058 1.00 13.93 85 ASN A N 1
ATOM 671 C CA . ASN A 1 85 ? -10.121 -0.691 6.509 1.00 14.30 85 ASN A CA 1
ATOM 672 C C . ASN A 1 85 ? -11.427 -0.134 7.058 1.00 15.46 85 ASN A C 1
ATOM 673 O O . ASN A 1 85 ? -11.960 -0.636 8.049 1.00 15.13 85 ASN A O 1
ATOM 678 N N . GLU A 1 86 ? -11.937 0.908 6.411 1.00 16.44 86 GLU A N 1
ATOM 679 C CA . GLU A 1 86 ? -13.182 1.535 6.836 1.00 19.56 86 GLU A CA 1
ATOM 680 C C . GLU A 1 86 ? -14.378 0.609 6.693 1.00 20.34 86 GLU A C 1
ATOM 681 O O . GLU A 1 86 ? -15.267 0.604 7.544 1.00 21.76 86 GLU A O 1
ATOM 687 N N . ALA A 1 87 ? -14.399 -0.176 5.621 1.00 21.83 87 ALA A N 1
ATOM 688 C CA . ALA A 1 87 ? -15.502 -1.099 5.377 1.00 25.11 87 ALA A CA 1
ATOM 689 C C . ALA A 1 87 ? -15.497 -2.233 6.394 1.00 27.98 87 ALA A C 1
ATOM 690 O O . ALA A 1 87 ? -16.534 -2.574 6.959 1.00 28.27 87 ALA A O 1
ATOM 692 N N . LEU A 1 88 ? -14.323 -2.810 6.623 1.00 30.52 88 LEU A N 1
ATOM 693 C CA . LEU A 1 88 ? -14.182 -3.911 7.568 1.00 34.82 88 LEU A CA 1
ATOM 694 C C . LEU A 1 88 ? -14.379 -3.395 8.990 1.00 37.36 88 LEU A C 1
ATOM 695 O O . LEU A 1 88 ? -14.288 -4.152 9.957 1.00 38.51 88 LEU A O 1
ATOM 700 N N . LYS A 1 89 ? -14.661 -2.099 9.098 1.00 40.54 89 LYS A N 1
ATOM 701 C CA . LYS A 1 89 ? -14.873 -1.440 10.383 1.00 42.17 89 LYS A CA 1
ATOM 702 C C . LYS A 1 89 ? -16.352 -1.140 10.611 1.00 43.04 89 LYS A C 1
ATOM 703 O O . LYS A 1 89 ? -16.776 -0.883 11.738 1.00 44.13 89 LYS A O 1
ATOM 709 N N . GLY A 1 90 ? -17.132 -1.171 9.535 1.00 44.28 90 GLY A N 1
ATOM 710 C CA . GLY A 1 90 ? -18.552 -0.894 9.644 1.00 44.61 90 GLY A CA 1
ATOM 711 C C . GLY A 1 90 ? -19.419 -2.085 9.285 1.00 45.12 90 GLY A C 1
ATOM 712 O O . GLY A 1 90 ? -20.231 -2.508 10.134 1.00 45.59 90 GLY A O 1
#

Sequence (89 aa):
ACPLDQAIGLLVAIFHKYSGREGDKHTLSKKELKELIQKELTIGSKLQDAEIARLMEDLDRNKDQEVNFQEYVTFLGALALIYNEALKG

B-factor: mean 19.42, std 8.0, range [8.91, 46.35]

Nearest PDB structures (foldseek):
  1k96-assembly1_A-2  TM=1.010E+00  e=3.002E-14  Homo sapiens
  4ybh-assembly1_B-2  TM=9.702E-01  e=5.012E-13  Homo sapiens
  2m1k-assembly1_D  TM=9.646E-01  e=7.358E-13  Homo sapiens
  1k9k-assembly1_A  TM=9.532E-01  e=6.474E-13  Homo sapiens
  4p2y-assembly1_B  TM=9.737E-01  e=1.921E-12  Mus musculus

Organism: Homo sapiens (NCBI:txid9606)

CATH classification: 1.10.238.10

Radius of gyration: 13.24 Å; Cα contacts (8 Å, |Δi|>4): 75; chains: 1; bounding box: 29×27×35 Å

InterPro domains:
  IPR001751 S100/Calcium binding protein 7/8-like, conserved site [PS00303] (56-77)
  IPR002048 EF-hand domain [PS50222] (48-83)
  IPR002048 EF-hand domain [SM00054] (52-80)
  IPR011992 EF-hand domain pair [SSF47473] (1-88)
  IPR013787 S100/CaBP-9k-type, calcium binding, subdomain [PF01023] (5-42)
  IPR013787 S100/CaBP-9k-type, calcium binding, subdomain [SM01394] (5-47)
  IPR018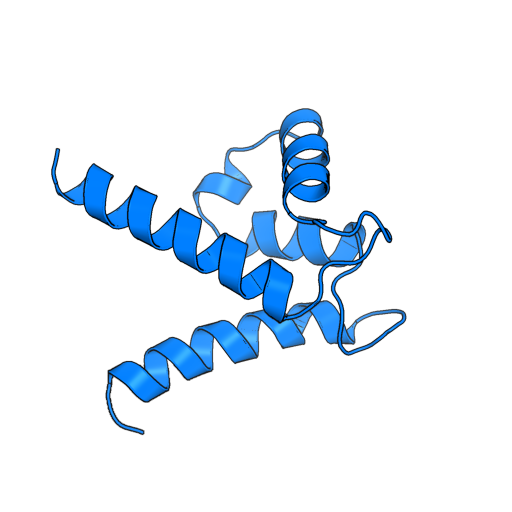247 EF-Hand 1, calcium-binding site [PS00018] (61-73)
  IPR034118 Protein S100-A6 [cd05029] (1-88)

GO terms:
  GO:0005509 calcium ion binding (F, IDA)
  GO:0005523 tropomyosin binding (F, IDA)
  GO:0005829 cytosol (C, IDA)
  GO:0005515 protein binding (F, IPI)
  GO:0042803 protein homodimerization activity (F, IPI)
  GO:0005576 extracellular region (C, HDA)
  GO:0031012 extracellular matrix (C, HDA)
  GO:0005886 plasma membrane (C, IDA)
  GO:0048471 perinuclear region of cytoplasm (C, IDA)
  GO:0001726 ruffle (C, IDA)
  GO:0005634 nucleus (C, IDA)
  GO:0005635 nuclear envelope (C, IDA)
  GO:0005737 cytoplasm (C, IDA)
  GO:0009898 cytoplasmic side of plasma membrane (C, IDA)
  GO:0042803 protein homodimerization activity (F, IDA)
  GO:0048306 calcium-dependent protein binding (F, IDA)
  GO:0005737 cytoplasm (C, TAS)
  GO:0007165 signal transduction (P, TAS)
  GO:0070062 extracellular exosome (C, HDA)
  GO:0044548 S100 protein binding (F, IPI)

Foldseek 3Di:
DDVVVVVVVVLVVLQQVQLCPDDHSQWHALVSQLCSLCPVDPVSVVDDPVRSVVVQCVLPVVRPRIHGPVSSVVVVVVVVVVVVVVVVD